Protein AF-A0A1M7G6K6-F1 (afdb_monomer)

Mean predicted aligned error: 11.29 Å

pLDDT: mean 74.67, std 14.63, range [32.69, 95.5]

Organism: NCBI:txid1120996

Secondary structure (DSSP, 8-state):
-HHHHHHHHHHHHHHHHHHTT-HHHHHHHHHHHHHHHHHHHHHHHHHHHHHHHHHHHHHHTTHHHHHHHHHHHHHHHH-TTSPTT-THHHHHHHHHHHHHTT-HHHHHHHHHHHHHHHHTT----

Nearest PDB structures (foldseek):
  3txn-assembly1_A  TM=4.825E-01  e=7.924E+00  Drosophila melanogaster

Sequence (125 aa):
MLNYIWGFLIIAGIVVGVFTGNIANVSEAALSSSKEAVTLCITMLGIMALWTGIMQIARATGLIATLTRGLLPIIRLLFPDLPKGHVVNEYIASNMIANILGLGWAATPMGACRVIMTKAGYSIE

Structure (mmCIF, N/CA/C/O backbone):
data_AF-A0A1M7G6K6-F1
#
_entry.id   AF-A0A1M7G6K6-F1
#
loop_
_atom_site.group_PDB
_atom_site.id
_atom_site.type_symbol
_atom_site.label_atom_id
_atom_site.label_alt_id
_atom_site.label_comp_id
_atom_site.label_asym_id
_atom_site.label_entity_id
_atom_site.label_seq_id
_atom_site.pdbx_PDB_ins_code
_atom_site.Cartn_x
_atom_site.Cartn_y
_atom_site.Cartn_z
_atom_site.occupancy
_atom_site.B_iso_or_equiv
_atom_site.auth_seq_id
_atom_site.auth_comp_id
_atom_site.auth_asym_id
_atom_site.auth_atom_id
_atom_site.pdbx_PDB_model_num
ATOM 1 N N . MET A 1 1 ? -4.902 -4.861 -23.577 1.00 73.88 1 MET A N 1
ATOM 2 C CA . MET A 1 1 ? -4.430 -3.617 -24.234 1.00 73.88 1 MET A CA 1
ATOM 3 C C . MET A 1 1 ? -3.150 -3.061 -23.618 1.00 73.88 1 MET A C 1
ATOM 5 O O . MET A 1 1 ? -2.206 -2.867 -24.366 1.00 73.88 1 MET A O 1
ATOM 9 N N . LEU A 1 2 ? -3.065 -2.844 -22.300 1.00 83.19 2 LEU A N 1
ATOM 10 C CA . LEU A 1 2 ? -1.907 -2.181 -21.672 1.00 83.19 2 LEU A CA 1
ATOM 11 C C . LEU A 1 2 ? -0.558 -2.907 -21.875 1.00 83.19 2 LEU A C 1
ATOM 13 O O . LEU A 1 2 ? 0.453 -2.254 -22.112 1.00 83.19 2 LEU A O 1
ATOM 17 N N . ASN A 1 3 ? -0.551 -4.244 -21.878 1.00 88.00 3 ASN A N 1
ATOM 18 C CA . ASN A 1 3 ? 0.671 -5.034 -22.103 1.00 88.00 3 ASN A CA 1
ATOM 19 C C . ASN A 1 3 ? 1.319 -4.758 -23.470 1.00 88.00 3 ASN A C 1
ATOM 21 O O . ASN A 1 3 ? 2.541 -4.741 -23.578 1.00 88.00 3 ASN A O 1
ATOM 25 N N . TYR A 1 4 ? 0.512 -4.489 -24.502 1.00 89.75 4 TYR A N 1
ATOM 26 C CA . TYR A 1 4 ? 1.024 -4.153 -25.833 1.00 89.75 4 TYR A CA 1
ATOM 27 C C . TYR A 1 4 ? 1.664 -2.761 -25.869 1.00 89.75 4 TYR A C 1
ATOM 29 O O . TYR A 1 4 ? 2.672 -2.573 -26.542 1.00 89.75 4 TYR A O 1
ATOM 37 N N . ILE A 1 5 ? 1.115 -1.805 -25.111 1.00 92.38 5 ILE A N 1
ATOM 38 C CA . ILE A 1 5 ? 1.643 -0.435 -25.023 1.00 92.38 5 ILE A CA 1
ATOM 39 C C . ILE A 1 5 ? 3.014 -0.439 -24.336 1.00 92.38 5 ILE A C 1
ATOM 41 O O . ILE A 1 5 ? 3.961 0.142 -24.857 1.00 92.38 5 ILE A O 1
ATOM 45 N N . TRP A 1 6 ? 3.146 -1.147 -23.210 1.00 86.94 6 TRP A N 1
ATOM 46 C CA . TRP A 1 6 ? 4.431 -1.300 -22.518 1.00 86.94 6 TRP A CA 1
ATOM 47 C C . TRP A 1 6 ? 5.479 -2.002 -23.378 1.00 86.94 6 TRP A C 1
ATOM 49 O O . TRP A 1 6 ? 6.610 -1.532 -23.466 1.00 86.94 6 TRP A O 1
ATOM 59 N N . GLY A 1 7 ? 5.093 -3.091 -24.051 1.00 89.38 7 GLY A N 1
ATOM 60 C CA . GLY A 1 7 ? 5.986 -3.797 -24.967 1.00 89.38 7 GLY A CA 1
ATOM 61 C C . GLY A 1 7 ? 6.481 -2.896 -26.100 1.00 89.38 7 GLY A C 1
ATOM 62 O O . GLY A 1 7 ? 7.679 -2.855 -26.371 1.00 89.38 7 GLY A O 1
ATOM 63 N N . PHE A 1 8 ? 5.584 -2.116 -26.711 1.00 93.06 8 PHE A N 1
ATOM 64 C CA . PHE A 1 8 ? 5.945 -1.161 -27.759 1.00 93.06 8 PHE A CA 1
ATOM 65 C C . PHE A 1 8 ? 6.912 -0.078 -27.258 1.00 93.06 8 PHE A C 1
ATOM 67 O O . PHE A 1 8 ? 7.908 0.194 -27.923 1.00 93.06 8 PHE A O 1
ATOM 74 N N . LEU A 1 9 ? 6.665 0.500 -26.078 1.00 89.19 9 LEU A N 1
ATOM 75 C CA . LEU A 1 9 ? 7.531 1.525 -25.483 1.00 89.19 9 LEU A CA 1
ATOM 76 C C . LEU A 1 9 ? 8.945 1.004 -25.196 1.00 89.19 9 LEU A C 1
ATOM 78 O O . LEU A 1 9 ? 9.919 1.694 -25.492 1.00 89.19 9 LEU A O 1
ATOM 82 N N . ILE A 1 10 ? 9.067 -0.218 -24.667 1.00 88.25 10 ILE A N 1
ATOM 83 C CA . ILE A 1 10 ? 10.370 -0.844 -24.397 1.00 88.25 10 ILE A CA 1
ATOM 84 C C . ILE A 1 10 ? 11.130 -1.079 -25.705 1.00 88.25 10 ILE A C 1
ATOM 86 O O . ILE A 1 10 ? 12.299 -0.711 -25.812 1.00 88.25 10 ILE A O 1
ATOM 90 N N . ILE A 1 11 ? 10.467 -1.640 -26.722 1.00 89.19 11 ILE A N 1
ATOM 91 C CA . ILE A 1 11 ? 11.087 -1.894 -28.029 1.00 89.19 11 ILE A CA 1
ATOM 92 C C . ILE A 1 11 ? 11.519 -0.576 -28.684 1.00 89.19 11 ILE A C 1
ATOM 94 O O . ILE A 1 11 ? 12.655 -0.469 -29.140 1.00 89.19 11 ILE A O 1
ATOM 98 N N . ALA A 1 12 ? 10.659 0.445 -28.682 1.00 88.94 12 ALA A N 1
ATOM 99 C CA . ALA A 1 12 ? 10.983 1.761 -29.226 1.00 88.94 12 ALA A CA 1
ATOM 100 C C . ALA A 1 12 ? 12.183 2.404 -28.507 1.00 88.94 12 ALA A C 1
ATOM 102 O O . ALA A 1 12 ? 13.078 2.932 -29.165 1.00 88.94 12 ALA A O 1
ATOM 103 N N . GLY A 1 13 ? 12.248 2.304 -27.174 1.00 84.25 13 GLY A N 1
ATOM 104 C CA . GLY A 1 13 ? 13.373 2.806 -26.380 1.00 84.25 13 GLY A CA 1
ATOM 105 C C . GLY A 1 13 ? 14.700 2.115 -26.708 1.00 84.25 13 GLY A C 1
ATOM 106 O O . GLY A 1 13 ? 15.719 2.787 -26.869 1.00 84.25 13 GLY A O 1
ATOM 107 N N . ILE A 1 14 ? 14.686 0.789 -26.886 1.00 85.00 14 ILE A N 1
ATOM 108 C CA . ILE A 1 14 ? 15.874 0.021 -27.292 1.00 85.00 14 ILE A CA 1
ATOM 109 C C . ILE A 1 14 ? 16.325 0.435 -28.697 1.00 85.00 14 ILE A C 1
ATOM 111 O O . ILE A 1 14 ? 17.508 0.691 -28.908 1.00 85.00 14 ILE A O 1
ATOM 115 N N . VAL A 1 15 ? 15.391 0.559 -29.646 1.00 87.31 15 VAL A N 1
ATOM 116 C CA . VAL A 1 15 ? 15.683 0.969 -31.028 1.00 87.31 15 VAL A CA 1
ATOM 117 C C . VAL A 1 15 ? 16.336 2.356 -31.064 1.00 87.31 15 VAL A C 1
ATOM 119 O 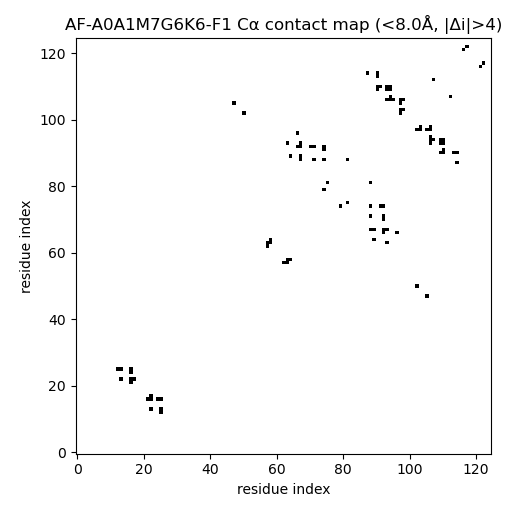O . VAL A 1 15 ? 17.386 2.521 -31.681 1.00 87.31 15 VAL A O 1
ATOM 122 N N . VAL A 1 16 ? 15.786 3.341 -30.346 1.00 85.62 16 VAL A N 1
ATOM 123 C CA . VAL A 1 16 ? 16.376 4.690 -30.246 1.00 85.62 16 VAL A CA 1
ATOM 124 C C . VAL A 1 16 ? 17.765 4.655 -29.594 1.00 85.62 16 VAL A C 1
ATOM 126 O O . VAL A 1 16 ? 18.680 5.339 -30.059 1.00 85.62 16 VAL A O 1
ATOM 129 N N . GLY A 1 17 ? 17.951 3.834 -28.557 1.00 83.00 17 GLY A N 1
ATOM 130 C CA . GLY A 1 17 ? 19.241 3.644 -27.891 1.00 83.00 17 GLY A CA 1
ATOM 131 C C . GLY A 1 17 ? 20.322 3.065 -28.805 1.00 83.00 17 GLY A C 1
ATOM 132 O O . GLY A 1 17 ? 21.469 3.512 -28.751 1.00 83.00 17 GLY A O 1
ATOM 133 N N . VAL A 1 18 ? 19.949 2.130 -29.687 1.00 83.44 18 VAL A N 1
ATOM 134 C CA . VAL A 1 18 ? 20.831 1.572 -30.726 1.00 83.44 18 VAL A CA 1
ATOM 135 C C . VAL A 1 18 ? 21.218 2.651 -31.739 1.00 83.44 18 VAL A C 1
ATOM 137 O O . VAL A 1 18 ? 22.404 2.846 -31.993 1.00 83.44 18 VAL A O 1
ATOM 140 N N . PHE A 1 19 ? 20.246 3.393 -32.282 1.00 82.94 19 PHE A N 1
ATOM 141 C CA . PHE A 1 19 ? 20.502 4.418 -33.305 1.00 82.94 19 PHE A CA 1
ATOM 142 C C . PHE A 1 19 ? 21.311 5.617 -32.793 1.00 82.94 19 PHE A C 1
ATOM 144 O O . PHE A 1 19 ? 22.044 6.233 -33.560 1.00 82.94 19 PHE A O 1
ATOM 151 N N . THR A 1 20 ? 21.213 5.930 -31.500 1.00 80.00 20 THR A N 1
ATOM 152 C CA . THR A 1 20 ? 21.945 7.042 -30.868 1.00 80.00 20 THR A CA 1
ATOM 153 C C . THR A 1 20 ? 23.328 6.602 -30.351 1.00 80.00 20 THR A C 1
ATOM 155 O O . THR A 1 20 ? 24.079 7.416 -29.821 1.00 80.00 20 THR A O 1
ATOM 158 N N . GLY A 1 21 ? 23.682 5.313 -30.472 1.00 78.00 21 GLY A N 1
ATOM 159 C CA . GLY A 1 21 ? 24.939 4.743 -29.963 1.00 78.00 21 GLY A CA 1
ATOM 160 C C . GLY A 1 21 ? 25.039 4.694 -28.433 1.00 78.00 21 GLY A C 1
ATOM 161 O O . GLY A 1 21 ? 26.108 4.436 -27.888 1.00 78.00 21 GLY A O 1
ATOM 162 N N . ASN A 1 22 ? 23.929 4.923 -27.726 1.00 79.94 22 ASN A N 1
ATOM 163 C CA . ASN A 1 22 ? 23.884 5.127 -26.277 1.00 79.94 22 ASN A CA 1
ATOM 164 C C . ASN A 1 22 ? 23.316 3.906 -25.531 1.00 79.94 22 ASN A C 1
ATOM 166 O O . ASN A 1 22 ? 22.572 4.014 -24.556 1.00 79.94 22 ASN A O 1
ATOM 170 N N . ILE A 1 23 ? 23.640 2.712 -26.031 1.00 79.25 23 ILE A N 1
ATOM 171 C CA . ILE A 1 23 ? 23.082 1.438 -25.557 1.00 79.25 23 ILE A CA 1
ATOM 172 C C . ILE A 1 23 ? 23.521 1.095 -24.124 1.00 79.25 23 ILE A C 1
ATOM 174 O O . ILE A 1 23 ? 22.796 0.423 -23.386 1.00 79.25 23 ILE A O 1
ATOM 178 N N . ALA A 1 24 ? 24.691 1.603 -23.722 1.00 81.62 24 ALA A N 1
ATOM 179 C CA . ALA A 1 24 ? 25.204 1.492 -22.363 1.00 81.62 24 ALA A CA 1
ATOM 180 C C . ALA A 1 24 ? 24.289 2.225 -21.370 1.00 81.62 24 ALA A C 1
ATOM 182 O O . ALA A 1 24 ? 23.870 1.620 -20.387 1.00 81.62 24 ALA A O 1
ATOM 183 N N . ASN A 1 25 ? 23.865 3.454 -21.688 1.00 82.25 25 ASN A N 1
ATOM 184 C CA . ASN A 1 25 ? 22.946 4.223 -20.845 1.00 82.25 25 ASN A CA 1
ATOM 185 C C . ASN A 1 25 ? 21.564 3.565 -20.737 1.00 82.25 25 ASN A C 1
ATOM 187 O O . ASN A 1 25 ? 20.946 3.623 -19.679 1.00 82.25 25 ASN A O 1
ATOM 191 N N . VAL A 1 26 ? 21.076 2.907 -21.796 1.00 84.25 26 VAL A N 1
ATOM 192 C CA . VAL A 1 26 ? 19.814 2.143 -21.736 1.00 84.25 26 VAL A CA 1
ATOM 193 C C . VAL A 1 26 ? 19.934 0.955 -20.778 1.00 84.25 26 VAL A C 1
ATOM 195 O O . VAL A 1 26 ? 19.034 0.713 -19.973 1.00 84.25 26 VAL A O 1
ATOM 198 N N . SER A 1 27 ? 21.054 0.232 -20.834 1.00 84.00 27 SER A N 1
ATOM 199 C CA . SER A 1 27 ? 21.311 -0.915 -19.954 1.00 84.00 27 SER A CA 1
ATOM 200 C C . SER A 1 27 ? 21.505 -0.481 -18.497 1.00 84.00 27 SER A C 1
ATOM 202 O O . SER A 1 27 ? 20.958 -1.098 -17.584 1.00 84.00 27 SER A O 1
ATOM 204 N N . GLU A 1 28 ? 22.230 0.615 -18.272 1.00 87.75 28 GLU A N 1
ATOM 205 C CA . GLU A 1 28 ? 22.446 1.193 -16.945 1.00 87.75 28 GLU A CA 1
ATOM 206 C C . GLU A 1 28 ? 21.150 1.750 -16.345 1.00 87.75 28 GLU A C 1
ATOM 208 O O . GLU A 1 28 ? 20.854 1.485 -15.180 1.00 87.75 28 GLU A O 1
ATOM 213 N N . ALA A 1 29 ? 20.319 2.427 -17.144 1.00 87.00 29 ALA A N 1
ATOM 214 C CA . ALA A 1 29 ? 18.995 2.873 -16.722 1.00 87.00 29 ALA A CA 1
ATOM 215 C C . ALA A 1 29 ? 18.103 1.689 -16.319 1.00 87.00 29 ALA A C 1
ATOM 217 O O . ALA A 1 29 ? 17.492 1.728 -15.255 1.00 87.00 29 ALA A O 1
ATOM 218 N N . ALA A 1 30 ? 18.079 0.605 -17.104 1.00 86.94 30 ALA A N 1
ATOM 219 C CA . ALA A 1 30 ? 17.302 -0.591 -16.771 1.00 86.94 30 ALA A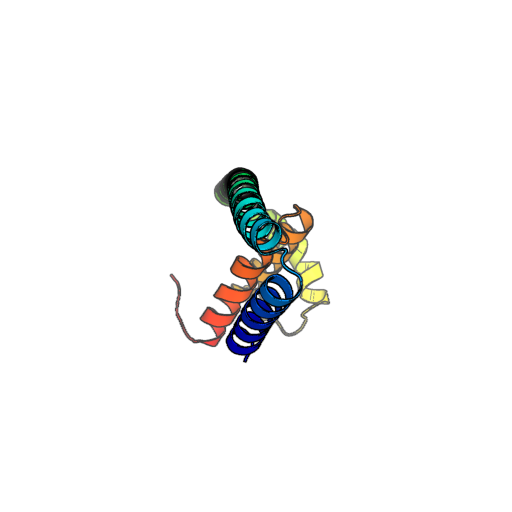 CA 1
ATOM 220 C C . ALA A 1 30 ? 17.748 -1.234 -15.442 1.00 86.94 30 ALA A C 1
ATOM 222 O O . ALA A 1 30 ? 16.909 -1.621 -14.619 1.00 86.94 30 ALA A O 1
ATOM 223 N N . LEU A 1 31 ? 19.060 -1.316 -15.198 1.00 89.94 31 LEU A N 1
ATOM 224 C CA . LEU A 1 31 ? 19.619 -1.836 -13.945 1.00 89.94 31 LEU A CA 1
ATOM 225 C C . LEU A 1 31 ? 19.333 -0.909 -12.756 1.00 89.94 31 LEU A C 1
ATOM 227 O O . LEU A 1 31 ? 18.922 -1.381 -11.693 1.00 89.94 31 LEU A O 1
ATOM 231 N N . SER A 1 32 ? 19.503 0.402 -12.937 1.00 92.56 32 SER A N 1
ATOM 232 C CA . SER A 1 32 ? 19.222 1.414 -11.916 1.00 92.56 32 SER A CA 1
ATOM 233 C C . SER A 1 32 ? 17.747 1.402 -11.511 1.00 92.56 32 SER A C 1
ATOM 235 O O . SER A 1 32 ? 17.434 1.257 -10.328 1.00 92.56 32 SER A O 1
ATOM 237 N N . SER A 1 33 ? 16.832 1.412 -12.487 1.00 90.12 33 SER A N 1
ATOM 238 C CA . SER A 1 33 ? 15.391 1.316 -12.238 1.00 90.12 33 SER A CA 1
ATOM 239 C C . SER A 1 33 ? 15.006 0.011 -11.542 1.00 90.12 33 SER A C 1
ATOM 241 O O . SER A 1 33 ? 14.142 0.016 -10.669 1.00 90.12 33 SER A O 1
ATOM 243 N N . SER A 1 34 ? 15.668 -1.106 -11.862 1.00 91.44 34 SER A N 1
ATOM 244 C CA . SER A 1 34 ? 15.437 -2.380 -11.166 1.00 91.44 34 SER A CA 1
ATOM 245 C C . SER A 1 34 ? 15.839 -2.301 -9.689 1.00 91.44 34 SER A C 1
ATOM 247 O O . SER A 1 34 ? 15.106 -2.763 -8.815 1.00 91.44 34 SER A O 1
ATOM 249 N N . LYS A 1 35 ? 16.980 -1.674 -9.383 1.00 93.94 35 LYS A N 1
ATOM 250 C CA . LYS A 1 35 ? 17.444 -1.471 -8.004 1.00 93.94 35 LYS A CA 1
ATOM 251 C C . LYS A 1 35 ? 16.526 -0.529 -7.222 1.00 93.94 35 LYS A C 1
ATOM 253 O O . LYS A 1 35 ? 16.218 -0.796 -6.057 1.00 93.94 35 LYS A O 1
ATOM 258 N N . GLU A 1 36 ? 16.083 0.552 -7.853 1.00 94.25 36 GLU A N 1
ATOM 259 C CA . GLU A 1 36 ? 15.127 1.491 -7.269 1.00 94.25 36 GLU A CA 1
ATOM 260 C C . GLU A 1 36 ? 13.792 0.800 -6.970 1.00 94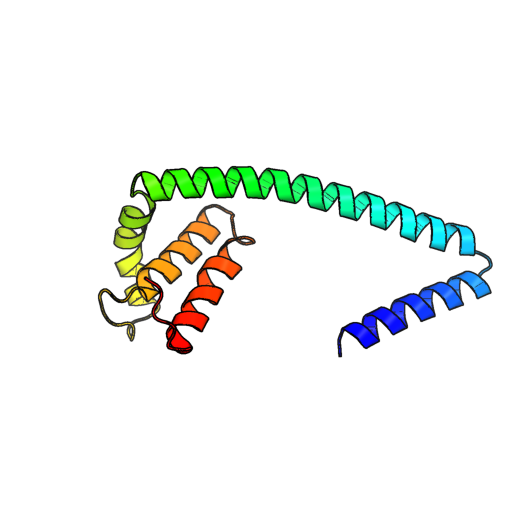.25 36 GLU A C 1
ATOM 262 O O . GLU A 1 36 ? 13.289 0.903 -5.852 1.00 94.25 36 GLU A O 1
ATOM 267 N N . ALA A 1 37 ? 13.280 -0.003 -7.909 1.00 93.31 37 ALA A N 1
ATOM 268 C CA . ALA A 1 37 ? 12.059 -0.780 -7.721 1.00 93.31 37 ALA A CA 1
ATOM 269 C C . ALA A 1 37 ? 12.162 -1.744 -6.529 1.00 93.31 37 ALA A C 1
ATOM 271 O O . ALA A 1 37 ? 11.264 -1.780 -5.691 1.00 93.31 37 ALA A O 1
ATOM 272 N N . VAL A 1 38 ? 13.272 -2.482 -6.399 1.00 95.50 38 VAL A N 1
ATOM 273 C CA . VAL A 1 38 ? 13.495 -3.381 -5.252 1.00 95.50 38 VAL A CA 1
ATOM 274 C C . VAL A 1 38 ? 13.547 -2.600 -3.939 1.00 95.50 38 VAL A C 1
ATOM 276 O O . VAL A 1 38 ? 12.923 -3.003 -2.957 1.00 95.50 38 VAL A O 1
ATOM 279 N N . THR A 1 39 ? 14.248 -1.466 -3.921 1.00 95.25 39 THR A N 1
ATOM 280 C CA . THR A 1 39 ? 14.336 -0.601 -2.735 1.00 95.25 39 THR A CA 1
ATOM 281 C C . THR A 1 39 ? 12.949 -0.114 -2.324 1.00 95.25 39 THR A C 1
ATOM 283 O O . THR A 1 39 ? 12.565 -0.256 -1.163 1.00 95.25 39 THR A O 1
ATOM 286 N N . LEU A 1 40 ? 12.158 0.364 -3.288 1.00 93.31 40 LEU A N 1
ATOM 287 C CA . LEU A 1 40 ? 10.783 0.794 -3.071 1.00 93.31 40 LEU A CA 1
ATOM 288 C C . LEU A 1 40 ? 9.910 -0.346 -2.529 1.00 93.31 40 LEU A C 1
ATOM 290 O O . LEU A 1 40 ? 9.168 -0.137 -1.571 1.00 93.31 40 LEU A O 1
ATOM 294 N N . CYS A 1 41 ? 10.016 -1.555 -3.089 1.00 90.81 41 CYS A N 1
ATOM 295 C CA . CYS A 1 41 ? 9.282 -2.724 -2.606 1.00 90.81 41 CYS A CA 1
ATOM 296 C C . CYS A 1 41 ? 9.605 -3.045 -1.142 1.00 90.81 41 CYS A C 1
ATOM 298 O O . CYS A 1 41 ? 8.687 -3.304 -0.366 1.00 90.81 41 CYS A O 1
ATOM 300 N N . ILE A 1 42 ? 10.880 -2.993 -0.743 1.00 94.44 42 ILE A N 1
ATOM 301 C CA . ILE A 1 42 ? 11.299 -3.243 0.644 1.00 94.44 42 ILE A CA 1
ATOM 302 C C . ILE A 1 42 ? 10.752 -2.157 1.578 1.00 94.44 42 ILE A C 1
ATOM 304 O O . ILE A 1 42 ? 10.194 -2.470 2.631 1.00 94.44 42 ILE A O 1
ATOM 308 N N . THR A 1 43 ? 10.854 -0.884 1.187 1.00 90.19 43 THR A N 1
ATOM 309 C CA . THR A 1 43 ? 10.306 0.235 1.966 1.00 90.19 43 THR A CA 1
ATOM 310 C C . THR A 1 43 ? 8.792 0.107 2.139 1.00 90.19 43 THR A C 1
ATOM 312 O O . THR A 1 43 ? 8.280 0.232 3.253 1.00 90.19 43 THR A O 1
ATOM 315 N N . MET A 1 44 ? 8.071 -0.199 1.058 1.00 86.88 44 MET A N 1
ATOM 316 C CA . MET A 1 44 ? 6.624 -0.409 1.088 1.00 86.88 44 MET A CA 1
ATOM 317 C C . MET A 1 44 ? 6.238 -1.613 1.946 1.00 86.88 44 MET A C 1
ATOM 319 O O . MET A 1 44 ? 5.278 -1.523 2.707 1.00 86.88 44 MET A O 1
ATOM 323 N N . LEU A 1 45 ? 6.996 -2.710 1.888 1.00 87.81 45 LEU A N 1
ATOM 324 C CA . LEU A 1 45 ? 6.769 -3.882 2.731 1.00 87.81 45 LEU A CA 1
ATOM 325 C C . LEU A 1 45 ? 6.862 -3.520 4.214 1.00 87.81 45 LEU A C 1
ATOM 327 O O . LEU A 1 45 ? 5.951 -3.851 4.968 1.00 87.81 45 LEU A O 1
ATOM 331 N N . GLY A 1 46 ? 7.917 -2.814 4.631 1.00 87.62 46 GLY A N 1
ATOM 332 C CA . GLY A 1 46 ? 8.097 -2.420 6.032 1.00 87.62 46 GLY A CA 1
ATOM 333 C C . GLY A 1 46 ? 6.956 -1.539 6.546 1.00 87.62 46 GLY A C 1
ATOM 334 O O . GLY A 1 46 ? 6.389 -1.802 7.607 1.00 87.62 46 GLY A O 1
ATOM 335 N N . ILE A 1 47 ? 6.567 -0.537 5.754 1.00 85.12 47 ILE A N 1
ATOM 336 C CA . ILE A 1 47 ? 5.456 0.365 6.080 1.00 85.12 47 ILE A CA 1
ATOM 337 C C . ILE A 1 47 ? 4.139 -0.420 6.167 1.00 85.12 47 ILE A C 1
ATOM 339 O O . ILE A 1 47 ? 3.417 -0.312 7.157 1.00 85.12 47 ILE A O 1
ATOM 343 N N . MET A 1 48 ? 3.834 -1.259 5.175 1.00 81.00 48 MET A N 1
ATOM 344 C CA . MET A 1 48 ? 2.608 -2.062 5.159 1.00 81.00 48 MET A CA 1
ATOM 345 C C . MET A 1 48 ? 2.559 -3.062 6.319 1.00 81.00 48 MET A C 1
ATOM 347 O O . MET A 1 48 ? 1.508 -3.214 6.937 1.00 81.00 48 MET A O 1
ATOM 351 N N . ALA A 1 49 ? 3.673 -3.712 6.663 1.00 84.62 49 ALA A N 1
ATOM 352 C CA . ALA A 1 49 ? 3.750 -4.647 7.785 1.00 84.62 49 ALA A CA 1
ATOM 353 C C . ALA A 1 49 ? 3.472 -3.955 9.130 1.00 84.62 49 ALA A C 1
ATOM 355 O O . ALA A 1 49 ? 2.677 -4.453 9.927 1.00 84.62 49 ALA A O 1
ATOM 356 N N . LEU A 1 50 ? 4.057 -2.773 9.356 1.00 85.06 50 LEU A N 1
ATOM 357 C CA . LEU A 1 50 ? 3.800 -1.970 10.554 1.00 85.06 50 LEU A CA 1
ATOM 358 C C . LEU A 1 50 ? 2.311 -1.633 10.680 1.00 85.06 50 LEU A C 1
ATOM 360 O O . LEU A 1 50 ? 1.678 -1.885 11.706 1.00 85.06 50 LEU A O 1
ATOM 364 N N . TRP A 1 51 ? 1.739 -1.083 9.615 1.00 77.75 51 TRP A N 1
ATOM 365 C CA . TRP A 1 51 ? 0.364 -0.610 9.638 1.00 77.75 51 TRP A CA 1
ATOM 366 C C . TRP A 1 51 ? -0.669 -1.732 9.699 1.00 77.75 51 TRP A C 1
ATOM 368 O O . TRP A 1 51 ? -1.660 -1.616 10.420 1.00 77.75 51 TRP A O 1
ATOM 378 N N . THR A 1 52 ? -0.441 -2.832 8.981 1.00 77.19 52 THR A N 1
ATOM 379 C CA . THR A 1 52 ? -1.299 -4.021 9.075 1.00 77.19 52 THR A CA 1
ATOM 380 C C . THR A 1 52 ? -1.238 -4.631 10.474 1.00 77.19 52 THR A C 1
ATOM 382 O O . THR A 1 52 ? -2.283 -5.000 11.005 1.00 77.19 52 THR A O 1
ATOM 385 N N . GLY A 1 53 ? -0.069 -4.637 11.124 1.00 82.69 53 GLY A N 1
ATOM 386 C CA . GLY A 1 53 ? 0.080 -5.030 12.526 1.00 82.69 53 GLY A CA 1
ATOM 387 C C . GLY A 1 53 ? -0.740 -4.158 13.483 1.00 82.69 53 GLY A C 1
ATOM 388 O O . GLY A 1 53 ? -1.538 -4.680 14.262 1.00 82.69 53 GLY A O 1
ATOM 389 N N . ILE A 1 54 ? -0.626 -2.829 13.377 1.00 83.44 54 ILE A N 1
ATOM 390 C CA . ILE A 1 54 ? -1.427 -1.881 14.178 1.00 83.44 54 ILE A CA 1
ATOM 391 C C . ILE A 1 54 ? -2.927 -2.108 13.950 1.00 83.44 54 ILE A C 1
ATOM 393 O O . ILE A 1 54 ? -3.712 -2.142 14.900 1.00 83.44 54 ILE A O 1
ATOM 397 N N . MET A 1 55 ? -3.339 -2.314 12.698 1.00 76.44 55 MET A N 1
ATOM 398 C CA . MET A 1 55 ? -4.737 -2.561 12.359 1.00 76.44 55 MET A CA 1
ATOM 399 C C . MET A 1 55 ? -5.258 -3.881 12.937 1.00 76.44 55 MET A C 1
ATOM 401 O O . MET A 1 55 ? -6.404 -3.929 13.383 1.00 76.44 55 MET A O 1
ATOM 405 N N . GLN A 1 56 ? -4.432 -4.930 12.991 1.00 79.25 56 GLN A N 1
ATOM 406 C CA . GLN A 1 56 ? -4.804 -6.186 13.646 1.00 79.25 56 GLN A CA 1
ATOM 407 C C . GLN A 1 56 ? -4.998 -6.009 15.153 1.00 79.25 56 GLN A C 1
ATOM 409 O O . GLN A 1 56 ? -5.972 -6.519 15.703 1.00 79.25 56 GLN A O 1
ATOM 414 N N . ILE A 1 57 ? -4.153 -5.215 15.815 1.00 85.00 57 ILE A N 1
ATOM 415 C CA . ILE A 1 57 ? -4.320 -4.879 17.238 1.00 85.00 57 ILE A CA 1
ATOM 416 C C . ILE A 1 57 ? -5.621 -4.084 17.457 1.00 85.00 57 ILE A C 1
ATOM 418 O O . ILE A 1 57 ? -6.398 -4.386 18.366 1.00 85.00 57 ILE A O 1
ATOM 422 N N . ALA A 1 58 ? -5.916 -3.108 16.594 1.00 79.94 58 ALA A N 1
ATOM 423 C CA . ALA A 1 58 ? -7.157 -2.330 16.647 1.00 79.94 58 ALA A CA 1
ATOM 424 C C . ALA A 1 58 ? -8.418 -3.183 16.389 1.00 79.94 58 ALA A C 1
ATOM 426 O O . ALA A 1 58 ? -9.482 -2.910 16.951 1.00 79.94 58 ALA A O 1
ATOM 427 N N . ARG A 1 59 ? -8.321 -4.228 15.553 1.00 74.56 59 ARG A N 1
ATOM 428 C CA . ARG A 1 59 ? -9.395 -5.219 15.370 1.00 74.56 59 ARG A CA 1
ATOM 429 C C . ARG A 1 59 ? -9.551 -6.108 16.604 1.00 74.56 59 ARG A C 1
ATOM 431 O O . ARG A 1 59 ? -10.670 -6.252 17.084 1.00 74.56 59 ARG A O 1
ATOM 438 N N . ALA A 1 60 ? -8.455 -6.643 17.142 1.00 78.56 60 ALA A N 1
ATOM 439 C CA . ALA A 1 60 ? -8.463 -7.536 18.304 1.00 78.56 60 ALA A CA 1
ATOM 440 C C . ALA A 1 60 ? -9.027 -6.867 19.571 1.00 78.56 60 ALA A C 1
ATOM 442 O O . ALA A 1 60 ? -9.708 -7.505 20.364 1.00 78.56 60 ALA A O 1
ATOM 443 N N . THR A 1 61 ? -8.791 -5.565 19.734 1.00 85.56 61 THR A N 1
ATOM 444 C CA . THR A 1 61 ? -9.323 -4.759 20.848 1.00 85.56 61 THR A CA 1
ATOM 445 C C . THR A 1 61 ? -10.772 -4.299 20.646 1.00 85.56 61 THR A C 1
ATOM 447 O O . THR A 1 61 ? -11.338 -3.653 21.524 1.00 85.56 61 THR A O 1
ATOM 450 N N . GLY A 1 62 ? -11.391 -4.587 19.496 1.00 78.88 62 GLY A N 1
ATOM 451 C CA . GLY A 1 62 ? -12.744 -4.124 19.170 1.00 78.88 62 GLY A CA 1
ATOM 452 C C . GLY A 1 62 ? -12.845 -2.620 18.876 1.00 78.88 62 GLY A C 1
ATOM 453 O O . GLY A 1 62 ? -13.945 -2.114 18.644 1.00 78.88 62 GLY A O 1
ATOM 454 N N . LEU A 1 63 ? -11.722 -1.894 18.822 1.00 77.81 63 LEU A N 1
ATOM 455 C CA . LEU A 1 63 ? -11.687 -0.454 18.549 1.00 77.81 63 LEU A CA 1
ATOM 456 C C . LEU A 1 63 ? -12.295 -0.125 17.178 1.00 77.81 63 LEU A C 1
A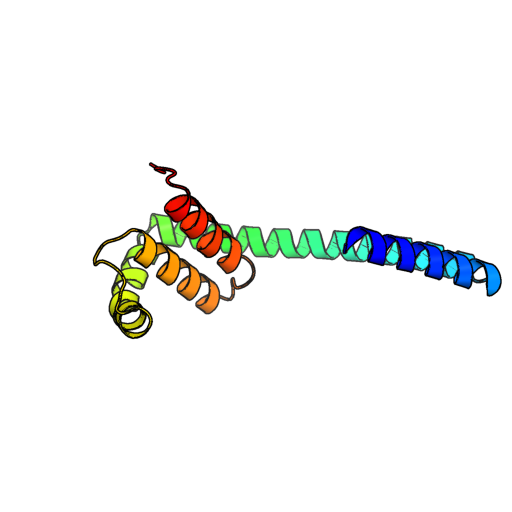TOM 458 O O . LEU A 1 63 ? -13.050 0.837 17.046 1.00 77.81 63 LEU A O 1
ATOM 462 N N . ILE A 1 64 ? -12.034 -0.969 16.173 1.00 74.31 64 ILE A N 1
ATOM 463 C CA . ILE A 1 64 ? -12.620 -0.841 14.829 1.00 74.31 64 ILE A CA 1
ATOM 464 C C . ILE A 1 64 ? -14.152 -0.959 14.871 1.00 74.31 64 ILE A C 1
ATOM 466 O O . ILE A 1 64 ? -14.837 -0.192 14.196 1.00 74.31 64 ILE A O 1
ATOM 470 N N . ALA A 1 65 ? -14.707 -1.868 15.680 1.00 74.25 65 ALA A N 1
ATOM 471 C CA . ALA A 1 65 ? -16.156 -2.035 15.813 1.00 74.25 65 ALA A CA 1
ATOM 472 C C . ALA A 1 65 ? -16.803 -0.813 16.488 1.00 74.25 65 ALA A C 1
ATOM 474 O O . ALA A 1 65 ? -17.859 -0.341 16.060 1.00 74.25 65 ALA A O 1
ATOM 475 N N . THR A 1 66 ? -16.136 -0.242 17.493 1.00 78.00 66 THR A N 1
ATOM 476 C CA . THR A 1 66 ? -16.578 0.987 18.167 1.00 78.00 66 THR A CA 1
ATOM 477 C C . THR A 1 66 ? -16.538 2.197 17.231 1.00 78.00 66 THR A C 1
ATOM 479 O O . THR A 1 66 ? -17.525 2.924 17.125 1.00 78.00 66 THR A O 1
ATOM 482 N N . LEU A 1 67 ? -15.445 2.380 16.482 1.00 75.88 67 LEU A N 1
ATOM 483 C CA . LEU A 1 67 ? -15.320 3.446 15.480 1.00 75.88 67 LEU A CA 1
ATOM 484 C C . LEU A 1 67 ? -16.351 3.298 14.357 1.00 75.88 67 LEU A C 1
ATOM 486 O O . LEU A 1 67 ? -16.945 4.282 13.927 1.00 75.88 67 LEU A O 1
ATOM 490 N N . THR A 1 68 ? -16.627 2.066 13.933 1.00 72.69 68 THR A N 1
ATOM 491 C CA . THR A 1 68 ? -17.662 1.760 12.937 1.00 72.69 68 THR A CA 1
ATOM 492 C C . THR A 1 68 ? -19.051 2.168 13.418 1.00 72.69 68 THR A C 1
ATOM 494 O O . THR A 1 68 ? -19.798 2.797 12.671 1.00 72.69 68 THR A O 1
ATOM 497 N N . ARG A 1 69 ? -19.396 1.895 14.685 1.00 75.12 69 ARG A N 1
ATOM 498 C CA . ARG A 1 69 ? -20.658 2.369 15.283 1.00 75.12 69 ARG A CA 1
ATOM 499 C C . ARG A 1 69 ? -20.739 3.897 15.344 1.00 75.12 69 ARG A C 1
ATOM 501 O O . ARG A 1 69 ? -21.820 4.440 15.137 1.00 75.12 69 ARG A O 1
ATOM 508 N N . GLY A 1 70 ? -19.615 4.579 15.570 1.00 76.62 70 GLY A N 1
ATOM 509 C CA . GLY A 1 70 ? -19.527 6.043 15.513 1.00 76.62 70 GLY A CA 1
ATOM 510 C C . GLY A 1 70 ? -19.654 6.618 14.096 1.00 76.62 70 GLY A C 1
ATOM 511 O O . GLY A 1 70 ? -20.224 7.691 13.923 1.00 76.62 70 GLY A O 1
ATOM 512 N N . LEU A 1 71 ? -19.185 5.891 13.075 1.00 76.62 71 LEU A N 1
ATOM 513 C CA . LEU A 1 71 ? -19.296 6.278 11.662 1.00 76.62 71 LEU A CA 1
ATOM 514 C C . LEU A 1 71 ? -20.638 5.904 11.019 1.00 76.62 71 LEU A C 1
ATOM 516 O O . LEU A 1 71 ? -20.987 6.456 9.977 1.00 76.62 71 LEU A O 1
ATOM 520 N N . LEU A 1 72 ? -21.414 5.005 11.629 1.00 75.56 72 LEU A N 1
ATOM 521 C CA . LEU A 1 72 ? -22.742 4.612 11.155 1.00 75.56 72 LEU A CA 1
ATOM 522 C C . LEU A 1 72 ? -23.684 5.789 10.811 1.00 75.56 72 LEU A C 1
ATOM 524 O O . LEU A 1 72 ? -24.348 5.696 9.778 1.00 75.56 72 LEU A O 1
ATOM 528 N N . PRO A 1 73 ? -23.790 6.882 11.600 1.00 77.19 73 PRO A N 1
ATOM 529 C CA . PRO A 1 73 ? -24.603 8.042 11.219 1.00 77.19 73 PRO A CA 1
ATOM 530 C C . PRO A 1 73 ? -24.117 8.727 9.933 1.00 77.19 73 PRO A C 1
ATOM 532 O O . PRO A 1 73 ? -24.941 9.128 9.117 1.00 77.19 73 PRO A O 1
ATOM 535 N N . ILE A 1 74 ? -22.800 8.804 9.713 1.00 79.44 74 ILE A N 1
ATOM 536 C CA . ILE A 1 74 ? -22.207 9.393 8.502 1.00 79.44 74 ILE A CA 1
ATOM 537 C C . ILE A 1 74 ? -22.454 8.482 7.292 1.00 79.44 74 ILE A C 1
ATOM 539 O O . ILE A 1 74 ? -22.849 8.955 6.229 1.00 79.44 74 ILE A O 1
ATOM 543 N N . ILE A 1 75 ? -22.293 7.166 7.462 1.00 75.50 75 ILE A N 1
ATOM 544 C CA . ILE A 1 75 ? -22.556 6.178 6.405 1.00 75.50 75 ILE A CA 1
ATOM 545 C C . ILE A 1 75 ? -24.035 6.176 6.020 1.00 75.50 75 ILE A C 1
ATOM 547 O O . ILE A 1 75 ? -24.344 6.121 4.838 1.00 75.50 75 ILE A O 1
ATOM 551 N N . ARG A 1 76 ? -24.953 6.305 6.985 1.00 72.94 76 ARG A N 1
ATOM 552 C CA . ARG A 1 76 ? -26.394 6.424 6.706 1.00 72.94 76 ARG A CA 1
ATOM 553 C C . ARG A 1 76 ? -26.764 7.707 5.969 1.00 72.94 76 ARG A C 1
ATOM 555 O O . ARG A 1 76 ? -27.730 7.692 5.217 1.00 72.94 76 ARG A O 1
ATOM 562 N N . LEU A 1 77 ? -26.023 8.793 6.187 1.00 77.62 77 LEU A N 1
ATOM 563 C CA . LEU A 1 77 ? -26.216 10.040 5.448 1.00 77.62 77 LEU A CA 1
ATOM 564 C C . LEU A 1 77 ? -25.734 9.911 3.995 1.00 77.62 77 LEU A C 1
ATOM 566 O O . LEU A 1 77 ? -26.413 10.367 3.084 1.00 77.62 77 LEU A O 1
ATOM 570 N N . LEU A 1 78 ? -24.576 9.279 3.782 1.00 76.25 78 LEU A N 1
ATOM 571 C CA . LEU A 1 78 ? -23.982 9.076 2.453 1.00 76.25 78 LEU A CA 1
ATOM 572 C C . LEU A 1 78 ? -24.666 7.965 1.641 1.00 76.25 78 LEU A C 1
ATOM 574 O O . LEU A 1 78 ? -24.720 8.050 0.418 1.00 76.25 78 LEU A O 1
ATOM 578 N N . PHE A 1 79 ? -25.183 6.935 2.309 1.00 72.75 79 PHE A N 1
ATOM 579 C CA . PHE A 1 79 ? -25.796 5.754 1.701 1.00 72.75 79 PHE A CA 1
ATOM 580 C C . PHE A 1 79 ? -27.130 5.409 2.392 1.00 72.75 79 PHE A C 1
ATOM 582 O O . PHE A 1 79 ? -27.200 4.464 3.186 1.00 72.75 79 PHE A O 1
ATOM 589 N N . PRO A 1 80 ? -28.204 6.164 2.106 1.00 66.56 80 PRO A N 1
ATOM 590 C CA . PRO A 1 80 ? -29.507 5.985 2.750 1.00 66.56 80 PRO A CA 1
ATOM 591 C C . PRO A 1 80 ? -30.210 4.660 2.397 1.00 66.56 80 PRO A C 1
ATOM 593 O O . PRO A 1 80 ? -30.996 4.167 3.204 1.00 66.56 80 PRO A O 1
ATOM 596 N N . ASP A 1 81 ? -29.893 4.047 1.252 1.00 69.69 81 ASP A N 1
ATOM 59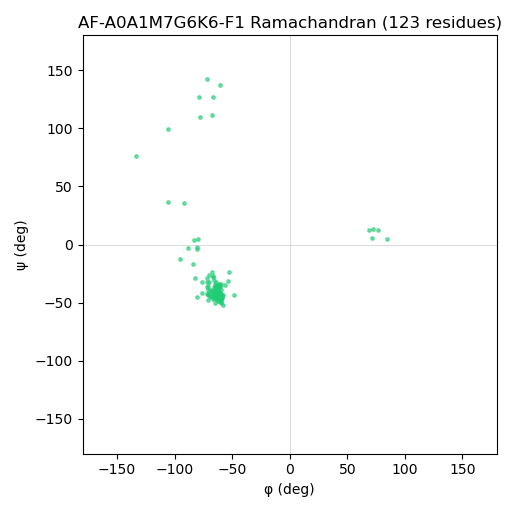7 C CA . ASP A 1 81 ? -30.512 2.793 0.782 1.00 69.69 81 ASP A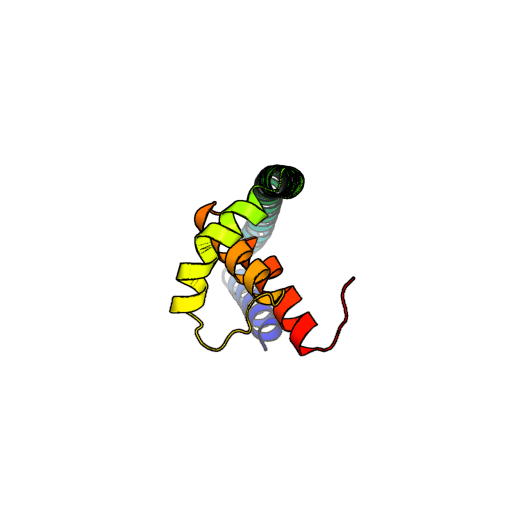 CA 1
ATOM 598 C C . ASP A 1 81 ? -29.928 1.514 1.422 1.00 69.69 81 ASP A C 1
ATOM 600 O O . ASP A 1 81 ? -30.372 0.402 1.125 1.00 69.69 81 ASP A O 1
ATOM 604 N N . LEU A 1 82 ? -28.913 1.623 2.293 1.00 66.75 82 LEU A N 1
ATOM 605 C CA . LEU A 1 82 ? -28.259 0.453 2.889 1.00 66.75 82 LEU A CA 1
ATOM 606 C C . LEU A 1 82 ? -29.078 -0.156 4.048 1.00 66.75 82 LEU A C 1
ATOM 608 O O . LEU A 1 82 ? -29.376 0.536 5.030 1.00 66.75 82 LEU A O 1
ATOM 612 N N . PRO A 1 83 ? -29.374 -1.475 4.020 1.00 64.00 83 PRO A N 1
ATOM 613 C CA . PRO A 1 83 ? -30.060 -2.148 5.117 1.00 64.00 83 PRO A CA 1
ATOM 614 C C . PRO A 1 83 ? -29.267 -2.081 6.433 1.00 64.00 83 PRO A C 1
ATOM 616 O O . PRO A 1 83 ? -28.043 -2.254 6.492 1.00 64.00 83 PRO A O 1
ATOM 619 N N . LYS A 1 84 ? -29.991 -1.822 7.529 1.00 60.50 84 LYS A N 1
ATOM 620 C CA . LYS A 1 84 ? -29.422 -1.670 8.875 1.00 60.50 84 LYS A CA 1
ATOM 621 C C . LYS A 1 84 ? -28.836 -3.005 9.348 1.00 60.50 84 LYS A C 1
ATOM 623 O O . LYS A 1 84 ? -29.537 -4.007 9.365 1.00 60.50 84 LYS A O 1
ATOM 628 N N . GLY A 1 85 ? -27.568 -2.999 9.764 1.00 61.75 85 GLY A N 1
ATOM 629 C CA . GLY A 1 85 ? -26.898 -4.188 10.311 1.00 61.75 85 GLY A CA 1
ATOM 630 C C . GLY A 1 85 ? -26.307 -5.133 9.264 1.00 61.75 85 GLY A C 1
ATOM 631 O O . GLY A 1 85 ? -25.771 -6.172 9.626 1.00 61.75 85 GLY A O 1
ATOM 632 N N . HIS A 1 86 ? -26.356 -4.775 7.979 1.00 64.75 86 HIS A N 1
ATOM 633 C CA . HIS A 1 86 ? -25.678 -5.555 6.950 1.00 64.75 86 HIS A CA 1
ATOM 634 C C . HIS A 1 86 ? -24.159 -5.368 7.048 1.00 64.75 86 HIS A C 1
ATOM 636 O O . HIS A 1 86 ? -23.686 -4.245 7.258 1.00 64.75 86 HIS A O 1
ATOM 642 N N . VAL A 1 87 ? -23.406 -6.446 6.807 1.00 62.66 87 VAL A N 1
ATOM 643 C CA . VAL A 1 87 ? -21.927 -6.504 6.868 1.00 62.66 87 VAL A CA 1
ATOM 644 C C . VAL A 1 87 ? -21.257 -5.409 6.014 1.00 62.66 87 VAL A C 1
ATOM 646 O O . VAL A 1 87 ? -20.157 -4.953 6.303 1.00 62.66 87 VAL A O 1
ATOM 649 N N . VAL A 1 88 ? -21.967 -4.902 4.999 1.00 66.50 88 VAL A N 1
ATOM 650 C CA . VAL A 1 88 ? -21.553 -3.795 4.118 1.00 66.50 88 VAL A 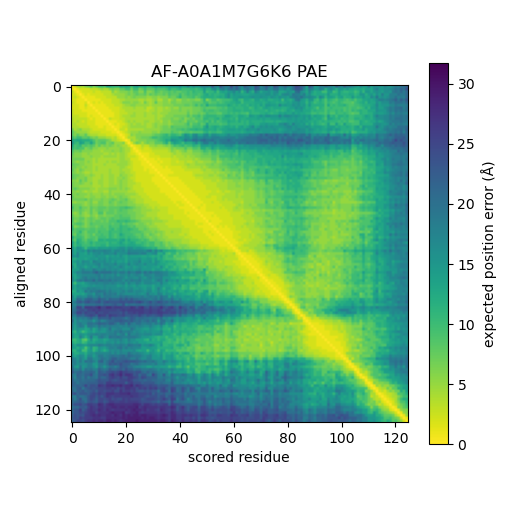CA 1
ATOM 651 C C . VAL A 1 88 ? -21.211 -2.513 4.890 1.00 66.50 88 VAL A C 1
ATOM 653 O O . VAL A 1 88 ? -20.263 -1.821 4.521 1.00 66.50 88 VAL A O 1
ATOM 656 N N . ASN A 1 89 ? -21.912 -2.219 5.992 1.00 67.00 89 ASN A N 1
ATOM 657 C CA . ASN A 1 89 ? -21.632 -1.034 6.811 1.00 67.00 89 ASN A CA 1
ATOM 658 C C . ASN A 1 89 ? -20.243 -1.103 7.468 1.00 67.00 89 ASN A C 1
ATOM 660 O O . ASN A 1 89 ? -19.557 -0.086 7.561 1.00 67.00 89 ASN A O 1
ATOM 664 N N . GLU A 1 90 ? -19.805 -2.298 7.876 1.00 68.88 90 GLU A N 1
ATOM 665 C CA . GLU A 1 90 ? -18.488 -2.499 8.486 1.00 68.88 90 GLU A CA 1
ATOM 666 C C . GLU A 1 90 ? -17.356 -2.376 7.460 1.00 68.88 90 GLU A C 1
ATOM 668 O O . GLU A 1 90 ? -16.289 -1.857 7.784 1.00 68.88 90 GLU A O 1
ATOM 673 N N . TYR A 1 91 ? -17.588 -2.759 6.201 1.00 70.06 91 TYR A N 1
ATOM 674 C CA . TYR A 1 91 ? -16.600 -2.583 5.129 1.00 70.06 91 TYR A CA 1
ATOM 675 C C . TYR A 1 91 ? -16.407 -1.121 4.740 1.00 70.06 91 TYR A C 1
ATOM 677 O O . TYR A 1 91 ? -15.267 -0.678 4.597 1.00 70.06 91 TYR A O 1
ATOM 685 N N . ILE A 1 92 ? -17.497 -0.361 4.602 1.00 72.94 92 ILE A N 1
ATOM 686 C CA . ILE A 1 92 ? -17.424 1.073 4.291 1.00 72.94 92 ILE A CA 1
ATOM 687 C C . ILE A 1 92 ? -16.737 1.810 5.441 1.00 72.94 92 ILE A C 1
ATOM 689 O O . ILE A 1 92 ? -15.796 2.565 5.206 1.00 72.94 92 ILE A O 1
ATOM 693 N N . ALA A 1 93 ? -17.124 1.526 6.688 1.00 73.69 93 ALA A N 1
ATOM 694 C CA . ALA A 1 93 ? -16.463 2.099 7.853 1.00 73.69 93 ALA A CA 1
ATOM 695 C C . ALA A 1 93 ? -14.981 1.716 7.918 1.00 73.69 93 ALA A C 1
ATOM 697 O O . ALA A 1 93 ? -14.138 2.584 8.115 1.00 73.69 93 ALA A O 1
ATOM 698 N N . SER A 1 94 ? -14.634 0.447 7.686 1.00 70.62 94 SER A N 1
ATOM 699 C CA . SER A 1 94 ? -13.241 -0.005 7.663 1.00 70.62 94 SER A CA 1
ATOM 700 C C . SER A 1 94 ? -12.429 0.660 6.547 1.00 70.62 94 SER A C 1
ATOM 702 O O . SER A 1 94 ? -11.246 0.919 6.753 1.00 70.62 94 SER A O 1
ATOM 704 N N . ASN A 1 95 ? -13.026 0.945 5.386 1.00 76.19 95 ASN A N 1
ATOM 705 C CA . ASN A 1 95 ? -12.376 1.668 4.291 1.00 76.19 95 ASN A CA 1
ATOM 706 C C . ASN A 1 95 ? -12.173 3.154 4.636 1.00 76.19 95 ASN A C 1
ATOM 708 O O . ASN A 1 95 ? -11.091 3.693 4.411 1.00 76.19 95 ASN A O 1
ATOM 712 N N . MET A 1 96 ? -13.172 3.797 5.246 1.00 75.06 96 MET A N 1
ATOM 713 C CA . MET A 1 96 ? -13.065 5.179 5.721 1.00 75.06 96 MET A CA 1
ATOM 714 C C . MET A 1 96 ? -12.020 5.308 6.831 1.00 75.06 96 MET A C 1
ATOM 716 O O . MET A 1 96 ? -11.184 6.202 6.774 1.00 75.06 96 MET A O 1
ATOM 720 N N . ILE A 1 97 ? -12.002 4.383 7.794 1.00 74.19 97 ILE A N 1
ATOM 721 C CA . ILE A 1 97 ? -10.986 4.322 8.852 1.00 74.19 97 ILE A CA 1
ATOM 722 C C . ILE A 1 97 ? -9.598 4.097 8.241 1.00 74.19 97 ILE A C 1
ATOM 724 O O . ILE A 1 97 ? -8.655 4.776 8.628 1.00 74.19 97 ILE A O 1
ATOM 728 N N . ALA A 1 98 ? -9.459 3.209 7.251 1.00 73.12 98 ALA A N 1
ATOM 729 C CA . ALA A 1 98 ? -8.192 3.017 6.546 1.00 73.12 98 ALA A CA 1
ATOM 730 C C . ALA A 1 98 ? -7.728 4.300 5.831 1.00 73.12 98 ALA A C 1
ATOM 732 O O . ALA A 1 98 ? -6.558 4.652 5.931 1.00 73.12 98 ALA A O 1
ATOM 733 N N . ASN A 1 99 ? -8.629 5.047 5.186 1.00 75.56 99 ASN A N 1
ATOM 734 C CA . ASN A 1 99 ? -8.300 6.352 4.605 1.00 75.56 99 ASN A CA 1
ATOM 735 C C . ASN A 1 99 ? -7.907 7.397 5.668 1.00 75.56 99 ASN A C 1
ATOM 737 O O . ASN A 1 99 ? -6.914 8.096 5.485 1.00 75.56 99 ASN A O 1
ATOM 741 N N . ILE A 1 100 ? -8.626 7.472 6.795 1.00 71.38 100 ILE A N 1
ATOM 742 C CA . ILE A 1 100 ? -8.330 8.400 7.907 1.00 71.38 100 ILE A CA 1
ATOM 743 C C . ILE A 1 100 ? -6.969 8.090 8.549 1.00 71.38 100 ILE A C 1
ATOM 745 O O . ILE A 1 100 ? -6.239 9.003 8.920 1.00 71.38 100 ILE A O 1
ATOM 749 N N . LEU A 1 101 ? -6.602 6.811 8.644 1.00 71.06 101 LEU A N 1
ATOM 750 C CA . LEU A 1 101 ? -5.318 6.359 9.186 1.00 71.06 101 LEU A CA 1
ATOM 751 C C . LEU A 1 101 ? -4.153 6.468 8.182 1.00 71.06 101 LEU A C 1
ATOM 753 O O . LEU A 1 101 ? -3.052 6.018 8.483 1.00 71.06 101 LEU A O 1
ATOM 757 N N . GLY A 1 102 ? -4.370 7.035 6.989 1.00 66.25 102 GLY A N 1
ATOM 758 C CA . GLY A 1 102 ? -3.326 7.177 5.964 1.00 66.25 102 GLY A CA 1
ATOM 759 C C . GLY A 1 102 ? -3.001 5.880 5.213 1.00 66.25 102 GLY A C 1
ATOM 760 O O . GLY A 1 102 ? -2.035 5.814 4.457 1.00 66.25 102 GLY A O 1
ATOM 761 N N . LEU A 1 103 ? -3.834 4.851 5.365 1.00 66.94 103 LEU A N 1
ATOM 762 C CA . LEU A 1 103 ? -3.719 3.544 4.717 1.00 66.94 103 LEU A CA 1
ATOM 763 C C . LEU A 1 103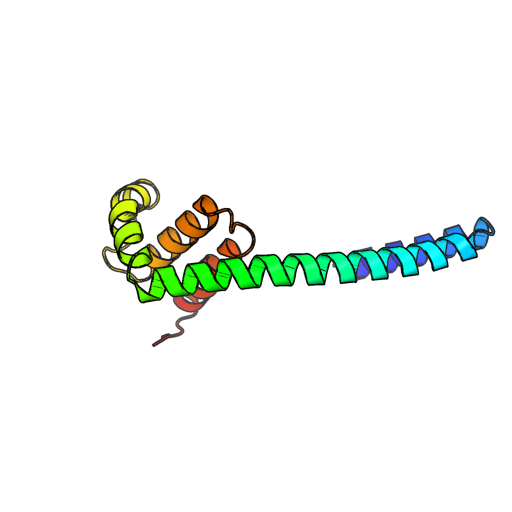 ? -4.489 3.486 3.399 1.00 66.94 103 LEU A C 1
ATOM 765 O O . LEU A 1 103 ? -5.047 2.444 3.062 1.00 66.94 103 LEU A O 1
ATOM 769 N N . GLY A 1 104 ? -4.522 4.580 2.634 1.00 63.53 104 GLY A N 1
ATOM 770 C CA . GLY A 1 104 ? -5.256 4.652 1.360 1.00 63.53 104 GLY A CA 1
ATOM 771 C C . GLY A 1 104 ? -4.885 3.526 0.380 1.00 63.53 104 GLY A C 1
ATOM 772 O O . GLY A 1 104 ? -5.744 2.997 -0.323 1.00 63.53 104 GLY A O 1
ATOM 773 N N . TRP A 1 105 ? -3.632 3.061 0.422 1.00 62.16 105 TRP A N 1
ATOM 774 C CA . TRP A 1 105 ? -3.127 1.933 -0.370 1.00 62.16 105 TRP A CA 1
ATOM 775 C C . TRP A 1 105 ? -3.650 0.559 0.097 1.00 62.16 105 TRP A C 1
ATOM 777 O O . TRP A 1 105 ? -3.817 -0.345 -0.719 1.00 62.16 105 TRP A O 1
ATOM 787 N N . ALA A 1 106 ? -3.968 0.398 1.388 1.00 55.62 106 ALA A N 1
ATOM 788 C CA . ALA A 1 106 ? -4.579 -0.812 1.957 1.00 55.62 106 ALA A CA 1
ATOM 789 C C . ALA A 1 106 ? -6.118 -0.728 2.052 1.00 55.62 106 ALA A C 1
ATOM 791 O O . ALA A 1 106 ? -6.790 -1.740 2.265 1.00 55.62 106 ALA A O 1
ATOM 792 N N . ALA A 1 107 ? -6.694 0.465 1.874 1.00 55.25 107 ALA A N 1
ATOM 793 C CA . ALA A 1 107 ? -8.134 0.704 1.925 1.00 55.25 107 ALA A CA 1
ATOM 794 C C . ALA A 1 107 ? -8.871 0.022 0.758 1.00 55.25 107 ALA A C 1
ATOM 796 O O . ALA A 1 107 ? -9.945 -0.560 0.942 1.00 55.25 107 ALA A O 1
ATOM 797 N N . THR A 1 108 ? -8.277 0.051 -0.436 1.00 54.19 108 THR A N 1
ATOM 798 C CA . THR A 1 108 ? -8.898 -0.429 -1.681 1.00 54.19 108 THR A CA 1
ATOM 799 C C . THR A 1 108 ? -9.086 -1.954 -1.723 1.00 54.19 108 THR A C 1
ATOM 801 O O . THR A 1 108 ? -10.203 -2.381 -2.023 1.00 54.19 108 THR A O 1
ATOM 804 N N . PRO A 1 109 ? -8.105 -2.805 -1.343 1.00 49.03 109 PRO A N 1
ATOM 805 C CA . PRO A 1 109 ? -8.324 -4.252 -1.267 1.00 49.03 109 PRO A CA 1
ATOM 806 C C . PRO A 1 109 ? -9.381 -4.643 -0.226 1.00 49.03 109 PRO A C 1
ATOM 808 O O . PRO A 1 109 ? -10.213 -5.506 -0.494 1.00 49.03 109 PRO A O 1
ATOM 811 N N . MET A 1 110 ? -9.395 -3.991 0.944 1.00 54.31 110 MET A N 1
ATOM 812 C CA . MET A 1 110 ? -10.324 -4.350 2.024 1.00 54.31 110 MET A CA 1
ATOM 813 C C . MET A 1 110 ? -11.779 -3.956 1.738 1.00 54.31 110 MET A C 1
ATOM 815 O O . MET A 1 110 ? -12.690 -4.695 2.106 1.00 54.31 110 MET A O 1
ATOM 819 N N . GLY A 1 111 ? -12.006 -2.810 1.086 1.00 48.75 111 GLY A N 1
ATOM 820 C CA . GLY A 1 111 ? -13.352 -2.346 0.736 1.00 48.75 111 GLY A CA 1
ATOM 821 C C . GLY A 1 111 ? -13.912 -3.016 -0.521 1.00 48.75 111 GLY A C 1
ATOM 822 O O . GLY A 1 111 ? -15.054 -3.469 -0.526 1.00 48.75 111 GLY A O 1
ATOM 823 N N . ALA A 1 112 ? -13.109 -3.120 -1.585 1.00 48.34 112 ALA A N 1
ATOM 824 C CA . ALA A 1 112 ? -13.584 -3.628 -2.871 1.00 48.34 112 ALA A CA 1
ATOM 825 C C . ALA A 1 112 ? -13.752 -5.154 -2.880 1.00 48.34 112 ALA A C 1
ATOM 827 O O . ALA A 1 112 ? -14.759 -5.652 -3.380 1.00 48.34 112 ALA A O 1
ATOM 828 N N . CYS A 1 113 ? -12.811 -5.906 -2.295 1.00 48.88 113 CYS A N 1
ATOM 829 C CA . CYS A 1 113 ? -12.813 -7.366 -2.394 1.00 48.88 113 CYS A CA 1
ATOM 830 C C . CYS A 1 113 ? -14.071 -7.981 -1.762 1.00 48.88 113 CYS A C 1
ATOM 832 O O . CYS A 1 113 ? -14.721 -8.824 -2.380 1.00 48.88 113 CYS A O 1
ATOM 834 N N . ARG A 1 114 ? -14.509 -7.500 -0.588 1.00 48.50 114 ARG A N 1
ATOM 835 C CA . ARG A 1 114 ? -15.684 -8.094 0.066 1.00 48.50 114 ARG A CA 1
ATOM 836 C C . ARG A 1 114 ? -17.024 -7.581 -0.463 1.00 48.50 114 ARG A C 1
ATOM 838 O O . ARG A 1 114 ? -17.984 -8.346 -0.480 1.00 48.50 114 ARG A O 1
ATOM 845 N N . VAL A 1 115 ? -17.104 -6.347 -0.970 1.00 50.91 115 VAL A N 1
ATOM 846 C CA . VAL A 1 115 ? -18.308 -5.867 -1.681 1.00 50.91 115 VAL A CA 1
ATOM 847 C C . VAL A 1 115 ? -18.530 -6.672 -2.967 1.00 50.91 115 VAL A C 1
ATOM 849 O O . VAL A 1 115 ? -19.667 -7.042 -3.265 1.00 50.91 115 VAL A O 1
ATOM 852 N N . ILE A 1 116 ? -17.453 -7.022 -3.683 1.00 49.28 116 ILE A N 1
ATOM 853 C CA . ILE A 1 116 ? -17.513 -7.909 -4.854 1.00 49.28 116 ILE A CA 1
ATOM 854 C C . ILE A 1 116 ? -17.909 -9.335 -4.435 1.00 49.28 116 ILE A C 1
ATOM 856 O O . ILE A 1 116 ? -18.810 -9.899 -5.046 1.00 49.28 116 ILE A O 1
ATOM 860 N N . MET A 1 117 ? -17.337 -9.890 -3.358 1.00 46.41 117 MET A N 1
ATOM 861 C CA . MET A 1 117 ? -17.719 -11.220 -2.842 1.00 46.41 117 MET A CA 1
ATOM 862 C C . MET A 1 117 ? -19.183 -11.291 -2.378 1.00 46.41 117 MET A C 1
ATOM 864 O O . MET A 1 117 ? -19.860 -12.280 -2.644 1.00 46.41 117 MET A O 1
ATOM 868 N N . THR A 1 118 ? -19.700 -10.224 -1.757 1.00 50.12 118 THR A N 1
ATOM 869 C CA . THR A 1 118 ? -21.104 -10.145 -1.311 1.00 50.12 118 THR A CA 1
ATOM 870 C C . THR A 1 118 ? -22.061 -10.058 -2.505 1.00 50.12 118 THR A C 1
ATOM 872 O O . THR A 1 118 ? -23.105 -10.703 -2.502 1.00 50.12 118 THR A O 1
ATOM 875 N N . LYS A 1 119 ? -21.701 -9.315 -3.565 1.00 44.00 119 LYS A N 1
ATOM 876 C CA . LYS A 1 119 ? -22.462 -9.306 -4.830 1.00 44.00 119 LYS A CA 1
ATOM 877 C C . LYS A 1 119 ? -22.344 -10.618 -5.615 1.00 44.00 119 LYS A C 1
ATOM 879 O O . LYS A 1 119 ? -23.255 -10.939 -6.367 1.00 44.00 119 LYS A O 1
ATOM 884 N N . ALA A 1 120 ? -21.255 -11.365 -5.441 1.00 49.75 120 ALA A N 1
ATOM 885 C CA . ALA A 1 120 ? -21.013 -12.651 -6.094 1.00 49.75 120 ALA A CA 1
ATOM 886 C C . ALA A 1 120 ? -21.671 -13.850 -5.379 1.00 49.75 120 ALA A C 1
ATOM 888 O O . ALA A 1 120 ? -21.464 -14.985 -5.799 1.00 49.75 120 ALA A O 1
ATOM 889 N N . GLY A 1 121 ? -22.450 -13.628 -4.311 1.00 41.44 121 GLY A N 1
ATOM 890 C CA . GLY A 1 121 ? -23.165 -14.697 -3.603 1.00 41.44 121 GLY A CA 1
ATOM 891 C C . GLY A 1 121 ? -22.270 -15.623 -2.771 1.00 41.44 121 GLY A C 1
ATOM 892 O O . GLY A 1 121 ? -22.726 -16.678 -2.338 1.00 41.44 121 GLY A O 1
ATOM 893 N N . TYR A 1 122 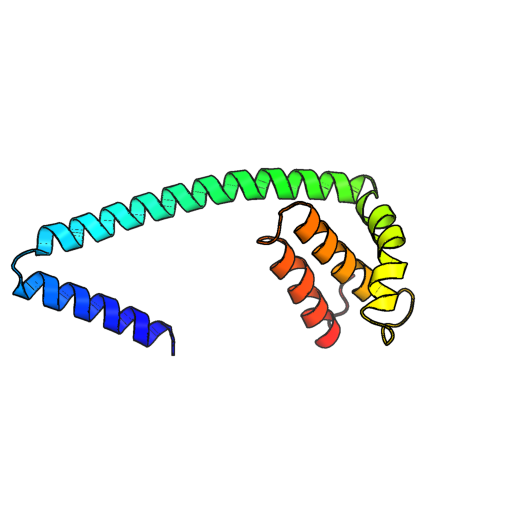? -21.012 -15.246 -2.526 1.00 45.38 122 TYR A N 1
ATOM 894 C CA . TYR A 1 122 ? -20.126 -16.014 -1.657 1.00 45.38 122 TYR A CA 1
ATOM 895 C C . TYR A 1 122 ? -20.472 -15.732 -0.189 1.00 45.38 122 TYR A C 1
ATOM 897 O O . TYR A 1 122 ? -20.234 -14.632 0.317 1.00 45.38 122 TYR A O 1
ATOM 905 N N . SER A 1 123 ? -21.039 -16.733 0.492 1.00 32.69 123 SER A N 1
ATOM 906 C CA . SER A 1 123 ? -21.147 -16.757 1.952 1.00 32.69 123 SER A CA 1
ATOM 907 C C . SER A 1 123 ? -19.739 -16.883 2.513 1.00 32.69 123 SER A C 1
ATOM 909 O O . SER A 1 123 ? -19.074 -17.895 2.308 1.00 32.69 123 SER A O 1
ATOM 911 N N . ILE A 1 124 ? -19.258 -15.827 3.156 1.00 39.66 124 ILE A N 1
ATOM 912 C CA . ILE A 1 124 ? -17.989 -15.866 3.869 1.00 39.66 124 ILE A CA 1
ATOM 913 C C . ILE A 1 124 ? -18.346 -15.904 5.354 1.00 39.66 124 ILE A C 1
ATOM 915 O O . ILE A 1 124 ? -18.690 -14.858 5.916 1.00 39.66 124 ILE A O 1
ATOM 919 N N . GLU A 1 125 ? -18.314 -17.108 5.929 1.00 33.81 125 GLU A N 1
ATOM 920 C CA . GLU A 1 125 ? -18.120 -17.306 7.374 1.00 33.81 125 GLU A CA 1
ATOM 921 C C . GLU A 1 125 ? -16.816 -16.637 7.839 1.00 33.81 125 GLU A C 1
ATOM 923 O O . GLU A 1 125 ? -15.831 -16.612 7.059 1.00 33.81 125 GLU A O 1
#

Radius of gyration: 22.25 Å; Cα contacts (8 Å, |Δi|>4): 54; chains: 1; bounding box: 56×27×54 Å

Foldseek 3Di:
DVVVVVVVVLVVVCVVCVVVVNNVVVVVVVVVVVVVVVVVVVVVVVVCVVVVVVVVVCVVVCVLVVQLVVCVVVCCVVCVPDDPPDCLSSLVSQLVVCVVVVNPVVSCCSNPVVVVCVVVPNDDD

Solvent-accessible surface area (backbone atoms only — not comparable to full-atom values): 7008 Å² total; per-residue (Å²): 115,67,70,60,55,54,52,49,52,53,52,51,51,52,53,51,22,57,78,69,71,41,46,65,60,52,53,50,48,55,52,51,52,52,52,51,50,51,50,50,50,53,54,51,49,55,54,49,52,54,52,53,50,53,51,49,52,36,51,76,71,42,49,52,61,53,51,30,61,68,40,46,66,57,48,45,70,78,43,71,88,61,67,88,89,43,72,65,59,55,34,54,34,52,24,51,51,24,45,74,73,70,33,55,85,60,17,53,62,62,32,50,53,53,56,52,36,59,74,68,70,54,84,78,131